Protein AF-A0A436CHT2-F1 (afdb_monomer)

Sequence (76 aa):
MLKNRPVPREPLLDAEIHSEGFRQQREARRSALVEDYVELIADLIEDGNEARQVDIAARLGVAQPTVAKMLTRLCA

Radius of gyration: 20.79 Å; Cα contacts (8 Å, |Δi|>4): 26; chains: 1; bounding box: 63×35×39 Å

Secondary structure (DSSP, 8-state):
----PPP-PPPPPPHHHHHHHHHHHHHHHHHHHHHHHHHHHHHHHHHHS---HHHHHHHHTS-HHHHHHHHHHHT-

Nearest PDB structures (foldseek):
  2ev0-assembly1_B  TM=9.681E-01  e=1.545E-02  Bacillus subtilis
  4hx7-assembly1_A  TM=9.891E-01  e=1.915E-02  Bacillus subtilis subsp. subtilis str. 168
  1on2-assembly1_B  TM=9.891E-01  e=2.210E-02  Bacillus subtilis
  3r60-assembly1_B  TM=9.836E-01  e=2.210E-02  Bacillus subtilis
  4hx7-assembly1_B  TM=9.752E-01  e=2.550E-02  Bacillus subtilis subsp. subtilis str. 168

Solvent-accessible surface area (backbone atoms only — not comparable to full-atom values): 4612 Å² total; per-residue (Å²): 137,85,79,84,71,82,74,84,72,77,79,79,70,58,70,65,61,52,50,50,54,52,48,52,52,52,49,52,54,49,49,54,57,49,50,58,49,51,53,52,42,50,52,31,31,75,76,64,76,48,65,53,55,66,60,53,13,65,74,71,74,48,57,46,72,58,42,53,54,50,53,56,59,75,77,104

Structure (mmCIF, N/CA/C/O backbone):
data_AF-A0A436CHT2-F1
#
_entry.id   AF-A0A436CHT2-F1
#
loop_
_atom_site.group_PDB
_atom_site.id
_atom_site.type_symbol
_atom_site.label_atom_id
_atom_site.label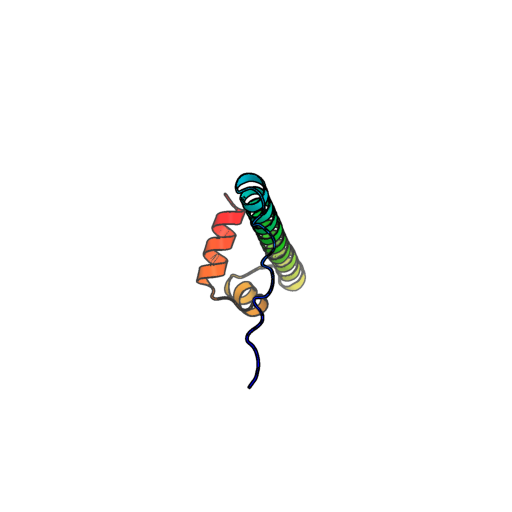_alt_id
_atom_site.label_comp_id
_atom_site.label_asym_id
_atom_site.label_entity_id
_atom_site.label_seq_id
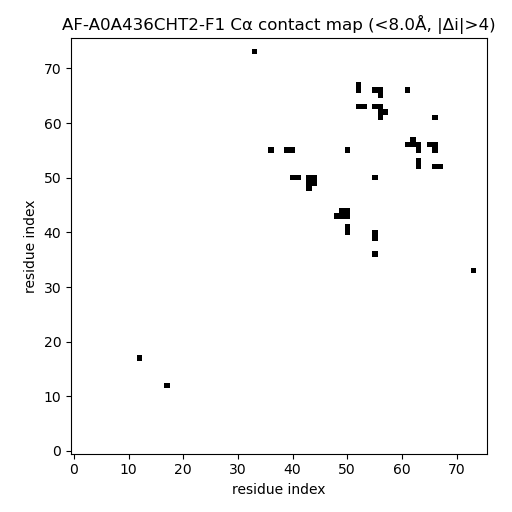_atom_site.pdbx_PDB_ins_code
_atom_site.Cartn_x
_atom_site.Cartn_y
_atom_site.Cartn_z
_atom_site.occupancy
_atom_site.B_iso_or_equiv
_atom_site.auth_seq_id
_atom_site.auth_comp_id
_atom_site.auth_asym_id
_atom_site.auth_atom_id
_atom_site.pdbx_PDB_model_num
ATOM 1 N N . MET A 1 1 ? -46.966 -23.256 10.600 1.00 44.53 1 MET A N 1
ATOM 2 C CA . MET A 1 1 ? -46.765 -21.995 11.351 1.00 44.53 1 MET A CA 1
ATOM 3 C C . MET A 1 1 ? -45.364 -22.000 11.955 1.00 44.53 1 MET A C 1
ATOM 5 O O . MET A 1 1 ? -45.144 -22.699 12.935 1.00 44.53 1 MET A O 1
ATOM 9 N N . LEU A 1 2 ? -44.403 -21.292 11.355 1.00 58.34 2 LEU A N 1
ATOM 10 C CA . LEU A 1 2 ? -43.063 -21.121 11.930 1.00 58.34 2 LEU A CA 1
ATOM 11 C C . LEU A 1 2 ? -43.116 -19.936 12.902 1.00 58.34 2 LEU A C 1
ATOM 13 O O . LEU A 1 2 ? -43.318 -18.798 12.487 1.00 58.34 2 LEU A O 1
ATOM 17 N N . LYS A 1 3 ? -43.013 -20.210 14.208 1.00 65.56 3 LYS A N 1
ATOM 18 C CA . LYS A 1 3 ? -42.946 -19.172 15.244 1.00 65.56 3 LYS A CA 1
ATOM 19 C C . LYS A 1 3 ? -41.624 -18.415 15.092 1.00 65.56 3 LYS A C 1
ATOM 21 O O . LYS A 1 3 ? -40.559 -19.000 15.279 1.00 65.56 3 LYS A O 1
ATOM 26 N N . ASN A 1 4 ? -41.711 -17.126 14.773 1.00 65.44 4 ASN A N 1
ATOM 27 C CA . ASN A 1 4 ? -40.585 -16.199 14.731 1.00 65.44 4 ASN A CA 1
ATOM 28 C C . ASN A 1 4 ? -40.073 -15.982 16.167 1.00 65.44 4 ASN A C 1
ATOM 30 O O . ASN A 1 4 ? -40.593 -15.139 16.897 1.00 65.44 4 ASN A O 1
ATOM 34 N N . ARG A 1 5 ? -39.129 -16.815 16.622 1.00 66.44 5 ARG A N 1
ATOM 35 C CA . ARG A 1 5 ? -38.503 -16.638 17.938 1.00 66.44 5 ARG A CA 1
ATOM 36 C C . ARG A 1 5 ? -37.570 -15.426 17.863 1.00 66.44 5 ARG A C 1
ATOM 38 O O . ARG A 1 5 ? -36.687 -15.436 17.005 1.00 66.44 5 ARG A O 1
ATOM 45 N N . PRO A 1 6 ? -37.730 -14.404 18.721 1.00 68.56 6 PRO A N 1
ATOM 46 C CA . PRO A 1 6 ? -36.761 -13.323 18.790 1.00 68.56 6 PRO A CA 1
ATOM 47 C C . PRO A 1 6 ? -35.426 -13.922 19.231 1.00 68.56 6 PRO A C 1
ATOM 49 O O . PRO A 1 6 ? -35.332 -14.525 20.300 1.00 68.56 6 PRO A O 1
ATOM 52 N N . VAL A 1 7 ? -34.411 -13.807 18.376 1.00 70.69 7 VAL A N 1
ATOM 53 C CA . VAL A 1 7 ? -33.037 -14.139 18.752 1.00 70.69 7 VAL A CA 1
ATOM 54 C C . VAL A 1 7 ? -32.644 -13.126 19.830 1.00 70.69 7 VAL A C 1
ATOM 56 O O . VAL A 1 7 ? -32.762 -11.924 19.562 1.00 70.69 7 VAL A O 1
ATOM 59 N N . PRO A 1 8 ? -32.246 -13.553 21.043 1.00 68.31 8 PRO A N 1
ATOM 60 C CA . PRO A 1 8 ? -31.739 -12.629 22.046 1.00 68.31 8 PRO A CA 1
ATOM 61 C C . PRO A 1 8 ? -30.541 -11.906 21.432 1.00 68.31 8 PRO A C 1
ATOM 63 O O . PRO A 1 8 ? -29.546 -12.540 21.089 1.00 68.31 8 PRO A O 1
ATOM 66 N N . ARG A 1 9 ? -30.666 -10.597 21.204 1.00 72.50 9 ARG A N 1
ATOM 67 C CA . ARG A 1 9 ? -29.515 -9.782 20.826 1.00 72.50 9 ARG A CA 1
ATOM 68 C C . ARG A 1 9 ? -28.749 -9.522 22.106 1.00 72.50 9 ARG A C 1
ATOM 70 O O . ARG A 1 9 ? -29.322 -8.976 23.049 1.00 72.50 9 ARG A O 1
ATOM 77 N N . GLU A 1 10 ? -27.496 -9.950 22.142 1.00 76.94 10 GLU A N 1
ATOM 78 C CA . GLU A 1 10 ? -26.596 -9.569 23.222 1.00 76.94 1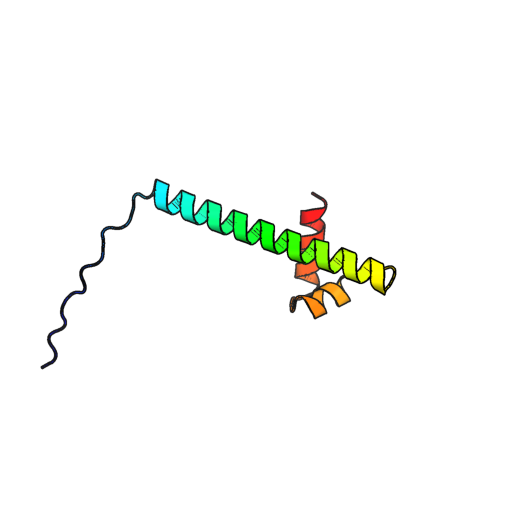0 GLU A CA 1
ATOM 79 C C . GLU A 1 10 ? -26.577 -8.037 23.352 1.00 76.94 10 GLU A C 1
ATOM 81 O O . GLU A 1 10 ? -26.679 -7.334 22.335 1.00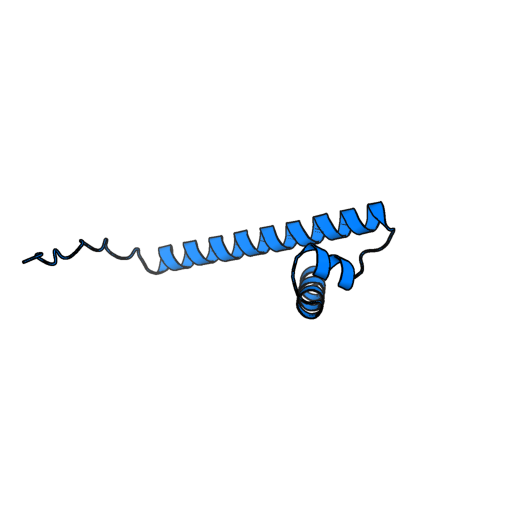 76.94 10 GLU A O 1
ATOM 86 N N . PRO A 1 11 ? -26.512 -7.504 24.585 1.00 79.69 11 PRO A N 1
ATOM 87 C CA . PRO A 1 11 ? -26.383 -6.072 24.791 1.00 79.69 11 PRO A CA 1
ATOM 88 C C . PRO A 1 11 ? -25.165 -5.552 24.028 1.00 79.69 11 PRO A C 1
ATOM 90 O O . PRO A 1 11 ? -24.095 -6.157 24.074 1.00 79.69 11 PRO A O 1
ATOM 93 N N . LEU A 1 12 ? -25.331 -4.430 23.326 1.00 82.88 12 LEU A N 1
ATOM 94 C CA . LEU A 1 12 ? -24.205 -3.736 22.708 1.00 82.88 12 LEU A CA 1
ATOM 95 C C . LEU A 1 12 ? -23.181 -3.396 23.798 1.00 82.88 12 LEU A C 1
ATOM 97 O O . LEU A 1 12 ? -23.565 -2.910 24.863 1.00 82.88 12 LEU A O 1
ATOM 101 N N . LEU A 1 13 ? -21.898 -3.653 23.523 1.00 84.19 13 LEU A N 1
ATOM 102 C CA . LEU A 1 13 ? -20.814 -3.228 24.406 1.00 84.19 13 LEU A CA 1
ATOM 103 C C . LEU A 1 13 ? -20.859 -1.710 24.605 1.00 84.19 13 LEU A C 1
ATOM 105 O O . LEU A 1 13 ? -21.424 -0.970 23.788 1.00 84.19 13 LEU A O 1
ATOM 109 N N . ASP A 1 14 ? -20.218 -1.268 25.684 1.00 91.81 14 ASP A N 1
ATOM 110 C CA . ASP A 1 14 ? -20.034 0.148 25.969 1.00 91.81 14 ASP A CA 1
ATOM 111 C C . ASP A 1 14 ? -19.457 0.878 24.742 1.00 91.81 14 ASP A C 1
ATOM 113 O O . ASP A 1 14 ? -18.602 0.346 24.021 1.00 91.81 14 ASP A O 1
ATOM 117 N N . ALA A 1 15 ? -19.966 2.081 24.474 1.00 91.75 15 ALA A N 1
ATOM 118 C CA . ALA A 1 15 ? -19.622 2.845 23.281 1.00 91.75 15 ALA A CA 1
ATOM 119 C C . ALA A 1 15 ? -18.115 3.123 23.201 1.00 91.75 15 ALA A C 1
ATOM 121 O O . ALA A 1 15 ? -17.554 3.084 22.103 1.00 91.75 15 ALA A O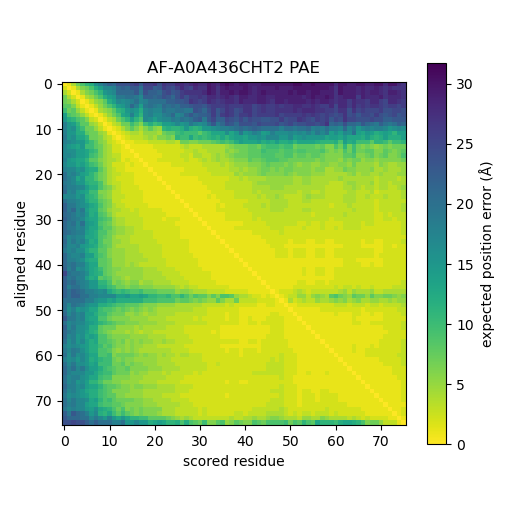 1
ATOM 122 N N . GLU A 1 16 ? -17.464 3.332 24.349 1.00 92.75 16 GLU A N 1
ATOM 123 C CA . GLU A 1 16 ? -16.019 3.544 24.415 1.00 92.75 16 GLU A CA 1
ATOM 124 C C . GLU A 1 16 ? -15.273 2.295 23.925 1.00 92.75 16 GLU A C 1
ATOM 126 O O . GLU A 1 16 ? -14.508 2.375 22.962 1.00 92.75 16 GL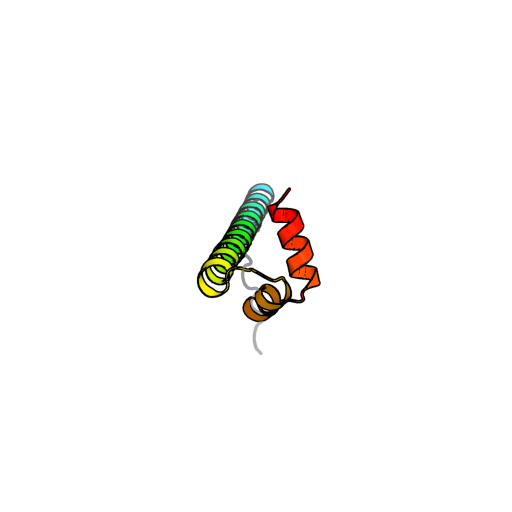U A O 1
ATOM 131 N N . ILE A 1 17 ? -15.603 1.121 24.477 1.00 91.50 17 ILE A N 1
ATOM 132 C CA . ILE A 1 17 ? -14.987 -0.169 24.120 1.00 91.50 17 ILE A CA 1
ATOM 133 C C . ILE A 1 17 ? -15.192 -0.487 22.633 1.00 91.50 17 ILE A C 1
ATOM 135 O O . ILE A 1 17 ? -14.262 -0.914 21.943 1.00 91.50 17 ILE A O 1
ATOM 139 N N . HIS A 1 18 ? -16.393 -0.244 22.101 1.00 91.94 18 HIS A N 1
ATOM 140 C CA . HIS A 1 18 ? -16.643 -0.390 20.667 1.00 91.94 18 HIS A CA 1
ATOM 141 C C . HIS A 1 18 ? -15.754 0.539 19.833 1.00 91.94 18 HIS A C 1
ATOM 143 O O . HIS A 1 18 ? -15.157 0.110 18.840 1.00 91.94 18 HIS A O 1
ATOM 149 N N . SER A 1 19 ? -15.664 1.814 20.215 1.00 93.62 19 SER A N 1
ATOM 150 C CA . SER A 1 19 ? -14.892 2.808 19.471 1.00 93.62 19 SER A CA 1
ATOM 151 C C . SER A 1 19 ? -13.391 2.491 19.462 1.00 93.62 19 SER A C 1
ATOM 153 O O . SER A 1 19 ? -12.751 2.599 18.409 1.00 93.62 19 SER A O 1
ATOM 155 N N . GLU A 1 20 ? -12.851 2.012 20.587 1.00 94.56 20 GLU A N 1
ATOM 156 C CA . GLU A 1 20 ? -11.462 1.579 20.727 1.00 94.56 20 GLU A CA 1
ATOM 157 C C . GLU A 1 20 ? -11.164 0.361 19.855 1.00 94.56 20 GLU A C 1
ATOM 159 O O . GLU A 1 20 ? -10.174 0.362 19.119 1.00 94.56 20 GLU A O 1
ATOM 164 N N . GLY A 1 21 ? -12.051 -0.639 19.856 1.00 92.69 21 GLY A N 1
ATOM 165 C CA . GLY A 1 21 ? -11.927 -1.810 18.990 1.00 92.69 21 GLY A CA 1
ATOM 166 C C . GLY A 1 21 ? -11.910 -1.432 17.507 1.00 92.69 21 GLY A C 1
ATOM 167 O O . GLY A 1 21 ? -11.100 -1.949 16.734 1.00 92.69 21 GLY A O 1
ATOM 168 N N . PHE A 1 22 ? -12.750 -0.480 17.087 1.00 94.50 22 PHE A N 1
ATOM 169 C CA . PHE A 1 22 ? -12.699 0.037 15.718 1.00 94.50 22 PHE A CA 1
ATOM 170 C C . PHE A 1 22 ? -11.426 0.842 15.435 1.00 94.50 22 PHE A C 1
ATOM 172 O O . PHE A 1 22 ? -10.922 0.794 14.312 1.00 94.50 22 PHE A O 1
ATOM 179 N N . ARG A 1 23 ? -10.896 1.590 16.413 1.00 95.88 23 ARG A N 1
ATOM 180 C CA . ARG A 1 23 ? -9.625 2.315 16.264 1.00 95.88 23 ARG A CA 1
ATOM 181 C C . ARG A 1 23 ? -8.474 1.343 16.028 1.00 95.88 23 ARG A C 1
ATOM 183 O O . ARG A 1 23 ? -7.786 1.493 15.023 1.00 95.88 23 ARG A O 1
ATOM 190 N N . GLN A 1 24 ? -8.346 0.318 16.866 1.00 95.62 24 GLN A N 1
ATOM 191 C CA . GLN A 1 24 ? -7.308 -0.706 16.726 1.00 95.62 24 GLN A CA 1
ATOM 192 C C . GLN A 1 24 ? -7.406 -1.432 15.380 1.00 95.62 24 GLN A C 1
ATOM 194 O O . GLN A 1 24 ? -6.405 -1.585 14.691 1.00 95.62 24 GLN A O 1
ATOM 199 N N . GLN A 1 25 ? -8.613 -1.807 14.940 1.00 96.25 25 GLN A N 1
ATOM 200 C CA . GLN A 1 25 ? -8.802 -2.439 13.628 1.00 96.25 25 GLN A CA 1
ATOM 201 C C . GLN A 1 25 ? -8.386 -1.529 12.465 1.00 96.25 25 GLN A C 1
ATOM 203 O O . GLN A 1 25 ? -7.779 -1.993 11.499 1.00 96.25 25 GLN A O 1
ATOM 208 N N . ARG A 1 26 ? -8.694 -0.225 12.535 1.00 95.94 26 ARG A N 1
ATOM 209 C CA . ARG A 1 26 ? -8.257 0.743 11.515 1.00 95.94 26 ARG A CA 1
ATOM 210 C C . ARG A 1 26 ? -6.745 0.932 11.520 1.00 95.94 26 ARG A C 1
ATOM 212 O O . ARG A 1 26 ? -6.166 1.069 10.446 1.00 95.94 26 ARG A O 1
ATOM 219 N N . GLU A 1 27 ? -6.125 0.954 12.695 1.00 95.38 27 GLU A N 1
ATOM 220 C CA . GLU A 1 27 ? -4.672 1.047 12.848 1.00 95.38 27 GLU A CA 1
ATOM 221 C C . GLU A 1 27 ? -3.980 -0.199 12.303 1.00 95.38 27 GLU A C 1
ATOM 223 O O . GLU A 1 27 ? -3.144 -0.066 11.418 1.00 95.38 27 GLU A O 1
ATOM 228 N N . ALA A 1 28 ? -4.403 -1.397 12.710 1.00 95.56 28 ALA A N 1
ATOM 229 C CA . ALA A 1 28 ? -3.858 -2.656 12.208 1.00 95.56 28 ALA A CA 1
ATOM 230 C C . ALA A 1 28 ? -3.991 -2.764 10.682 1.00 95.56 28 ALA A C 1
ATOM 232 O O . ALA A 1 28 ? -3.022 -3.055 9.987 1.00 95.56 28 ALA A O 1
ATOM 233 N N . ARG A 1 29 ? -5.169 -2.432 10.134 1.00 94.75 29 ARG A N 1
ATOM 234 C CA . ARG A 1 29 ? -5.378 -2.399 8.680 1.00 94.75 29 ARG A CA 1
ATOM 235 C C . ARG A 1 29 ? -4.481 -1.371 7.992 1.00 94.75 29 ARG A C 1
ATOM 237 O O . ARG A 1 29 ? -4.029 -1.607 6.877 1.00 94.75 29 ARG A O 1
ATOM 244 N N . ARG A 1 30 ? -4.261 -0.209 8.611 1.00 93.00 30 ARG A N 1
ATOM 245 C CA . ARG A 1 30 ? -3.358 0.813 8.075 1.00 93.00 30 ARG A CA 1
ATOM 246 C C . ARG A 1 30 ? -1.917 0.308 8.065 1.00 93.00 30 ARG A C 1
ATOM 248 O O . ARG A 1 30 ? -1.254 0.550 7.066 1.00 93.00 30 ARG A O 1
ATOM 255 N N . SER A 1 31 ? -1.451 -0.324 9.140 1.00 94.00 31 SER A N 1
ATOM 256 C CA . SER A 1 31 ? -0.087 -0.853 9.232 1.00 94.00 31 SER A CA 1
ATOM 257 C C . SER A 1 31 ? 0.152 -1.936 8.189 1.00 94.00 31 SER A C 1
ATOM 259 O O . SER A 1 31 ? 1.075 -1.787 7.402 1.00 94.00 31 SER A O 1
ATOM 261 N N . ALA A 1 32 ? -0.761 -2.906 8.068 1.00 93.88 32 ALA A N 1
ATOM 262 C CA . ALA A 1 32 ? -0.680 -3.943 7.039 1.00 93.88 32 ALA A CA 1
ATOM 263 C C . ALA A 1 32 ? -0.585 -3.346 5.622 1.00 93.88 32 ALA A C 1
ATOM 265 O O . ALA A 1 32 ? 0.286 -3.706 4.846 1.00 93.88 32 ALA A O 1
ATOM 266 N N . LEU A 1 33 ? -1.410 -2.336 5.308 1.00 93.44 33 LEU A N 1
ATOM 267 C CA . LEU A 1 33 ? -1.324 -1.644 4.017 1.00 93.44 33 LEU A CA 1
ATOM 268 C C . LEU A 1 33 ? 0.003 -0.904 3.804 1.00 93.44 33 LEU A C 1
ATOM 270 O O . LEU A 1 33 ? 0.389 -0.686 2.665 1.00 93.44 33 LEU A O 1
ATOM 274 N N . VAL A 1 34 ? 0.656 -0.417 4.856 1.00 95.38 34 VAL A N 1
ATOM 275 C CA . VAL A 1 34 ? 1.969 0.230 4.727 1.00 95.38 34 VAL A CA 1
ATOM 276 C C . VAL A 1 34 ? 3.047 -0.822 4.484 1.00 95.38 34 VAL A C 1
ATOM 278 O O . VAL A 1 34 ? 3.870 -0.627 3.595 1.00 95.38 34 VAL A O 1
ATOM 281 N N . GLU A 1 35 ? 3.003 -1.920 5.234 1.00 97.06 35 GLU A N 1
ATOM 282 C CA . GLU A 1 35 ? 3.909 -3.064 5.100 1.00 97.06 35 GLU A CA 1
ATOM 283 C C . GLU A 1 35 ? 3.858 -3.629 3.672 1.00 97.06 35 GLU A C 1
ATOM 285 O O . GLU A 1 35 ? 4.886 -3.621 2.999 1.00 97.06 35 GLU A O 1
ATOM 290 N N . ASP A 1 36 ? 2.663 -3.929 3.144 1.00 97.06 36 ASP A N 1
ATOM 291 C CA . ASP A 1 36 ? 2.470 -4.428 1.771 1.00 97.06 36 ASP A CA 1
ATOM 292 C C . ASP A 1 36 ? 3.109 -3.513 0.705 1.00 97.06 36 ASP A C 1
ATOM 294 O O . ASP A 1 36 ? 3.683 -3.973 -0.282 1.00 97.06 36 ASP A O 1
ATOM 298 N N . TYR A 1 37 ? 2.987 -2.189 0.872 1.00 97.56 37 TYR A N 1
ATOM 299 C CA . TYR A 1 37 ? 3.554 -1.231 -0.080 1.00 97.56 37 TYR A CA 1
ATOM 300 C C . TYR A 1 37 ? 5.076 -1.162 0.024 1.00 97.56 37 TYR A C 1
ATOM 302 O O . TYR A 1 37 ? 5.738 -1.063 -1.005 1.00 97.56 37 TYR A O 1
ATOM 310 N N . VAL A 1 38 ? 5.628 -1.164 1.238 1.00 97.31 38 VAL A N 1
ATOM 311 C CA . VAL A 1 38 ? 7.078 -1.073 1.449 1.00 97.31 38 VAL A CA 1
ATOM 312 C C . VAL A 1 38 ? 7.773 -2.338 0.956 1.00 97.31 38 VAL A C 1
ATOM 314 O O . VAL A 1 38 ? 8.772 -2.216 0.250 1.00 97.31 38 VAL A O 1
ATOM 317 N N . GLU A 1 39 ? 7.223 -3.516 1.256 1.00 97.94 39 GLU A N 1
ATOM 318 C CA . GLU A 1 39 ? 7.739 -4.798 0.764 1.00 97.94 39 GLU A CA 1
ATOM 319 C C . GLU A 1 39 ? 7.737 -4.833 -0.765 1.00 97.94 39 GLU A C 1
ATOM 321 O O . GLU A 1 39 ? 8.778 -5.027 -1.384 1.00 97.94 39 GLU A O 1
ATOM 326 N N . LEU A 1 40 ? 6.609 -4.499 -1.400 1.00 98.25 40 LEU A N 1
ATOM 327 C CA . LEU A 1 40 ? 6.533 -4.504 -2.859 1.00 98.25 40 LEU A CA 1
ATOM 328 C C . LEU A 1 40 ? 7.459 -3.467 -3.520 1.00 98.25 40 LEU A C 1
ATOM 330 O O . LEU A 1 40 ? 7.992 -3.706 -4.603 1.00 98.25 40 LEU A O 1
ATOM 334 N N . ILE A 1 41 ? 7.626 -2.288 -2.916 1.00 97.81 41 ILE A N 1
ATOM 335 C CA . ILE A 1 41 ? 8.561 -1.278 -3.429 1.00 97.81 41 ILE A CA 1
ATOM 336 C C . ILE A 1 41 ? 9.995 -1.807 -3.357 1.00 97.81 41 ILE A C 1
ATOM 338 O O . ILE A 1 41 ? 10.743 -1.601 -4.313 1.00 97.81 41 ILE A O 1
ATOM 342 N N . ALA A 1 42 ? 10.366 -2.479 -2.264 1.00 98.25 42 ALA A N 1
ATOM 343 C CA . ALA A 1 42 ? 11.677 -3.102 -2.127 1.00 98.25 42 ALA A CA 1
ATOM 344 C C . ALA A 1 42 ? 11.888 -4.177 -3.204 1.00 98.25 42 ALA A C 1
ATOM 346 O O . ALA A 1 42 ? 12.847 -4.065 -3.962 1.00 98.25 42 ALA A O 1
ATOM 347 N N . ASP A 1 43 ? 10.944 -5.108 -3.366 1.00 98.25 43 ASP A N 1
ATOM 348 C CA . ASP A 1 43 ? 11.014 -6.172 -4.377 1.00 98.25 43 ASP A CA 1
ATOM 349 C C . ASP A 1 43 ? 11.178 -5.610 -5.801 1.00 98.25 43 ASP A C 1
ATOM 351 O O . ASP A 1 43 ? 12.009 -6.069 -6.581 1.00 98.25 43 ASP A O 1
ATOM 355 N N . LEU A 1 44 ? 10.419 -4.564 -6.155 1.00 98.12 44 LEU A N 1
ATOM 356 C CA . LEU A 1 44 ? 10.521 -3.927 -7.473 1.00 98.12 44 LEU A CA 1
ATOM 357 C C . LEU A 1 44 ? 11.878 -3.243 -7.695 1.00 98.12 44 LEU A C 1
ATOM 359 O O . LEU A 1 44 ? 12.406 -3.262 -8.809 1.00 98.12 44 LEU A O 1
ATOM 363 N N . ILE A 1 45 ? 12.445 -2.634 -6.651 1.00 98.00 45 ILE A N 1
ATOM 364 C CA . ILE A 1 45 ? 13.774 -2.020 -6.717 1.00 98.00 45 ILE A CA 1
ATOM 365 C C . ILE A 1 45 ? 14.853 -3.099 -6.846 1.00 98.00 45 ILE A C 1
ATOM 367 O O . ILE A 1 45 ? 15.770 -2.922 -7.643 1.00 98.00 45 ILE A O 1
ATOM 371 N N . GLU A 1 46 ? 14.743 -4.207 -6.115 1.00 98.12 46 GLU A N 1
ATOM 372 C CA . GLU A 1 46 ? 15.697 -5.318 -6.184 1.00 98.12 46 GLU A CA 1
ATOM 373 C C . GLU A 1 46 ? 15.669 -6.023 -7.548 1.00 98.12 46 GLU A C 1
ATOM 375 O O . GLU A 1 46 ? 16.726 -6.285 -8.125 1.00 98.12 46 GLU A O 1
ATOM 380 N N . ASP A 1 47 ? 14.480 -6.256 -8.108 1.00 96.38 47 ASP A N 1
ATOM 381 C CA . ASP A 1 47 ? 14.314 -6.945 -9.392 1.00 96.38 47 ASP A CA 1
ATOM 382 C C . ASP A 1 47 ? 14.603 -6.045 -10.607 1.00 96.38 47 ASP A C 1
ATOM 384 O O . ASP A 1 47 ? 15.116 -6.506 -11.631 1.00 96.38 47 ASP A O 1
ATOM 388 N N . GLY A 1 48 ? 14.222 -4.765 -10.538 1.00 91.31 48 GLY A N 1
ATOM 389 C CA . GLY A 1 48 ? 14.138 -3.872 -11.700 1.00 91.31 48 GLY A CA 1
ATOM 390 C C . GLY A 1 48 ? 14.937 -2.574 -11.601 1.00 91.31 48 GLY A C 1
ATOM 391 O O . GLY A 1 48 ? 14.934 -1.800 -12.557 1.00 91.31 48 GLY A O 1
ATOM 392 N N . ASN A 1 49 ? 15.611 -2.310 -10.475 1.00 94.44 49 ASN A N 1
ATOM 393 C CA . ASN A 1 49 ? 16.238 -1.025 -10.120 1.00 94.44 49 ASN A CA 1
ATOM 394 C C . ASN A 1 49 ? 15.273 0.178 -10.065 1.00 94.44 49 ASN A C 1
ATOM 396 O O . ASN A 1 49 ? 15.716 1.319 -9.915 1.00 94.44 49 ASN A O 1
ATOM 400 N N . GLU A 1 50 ? 13.960 -0.037 -10.173 1.00 96.69 50 GLU A N 1
ATOM 401 C CA . GLU A 1 50 ? 12.950 1.015 -10.082 1.00 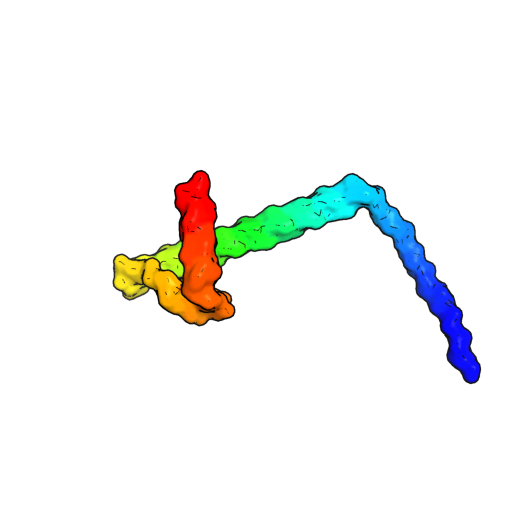96.69 50 GLU A CA 1
ATOM 402 C C . GLU A 1 50 ? 11.587 0.467 -9.639 1.00 96.69 50 GLU A C 1
ATOM 404 O O . GLU A 1 50 ? 11.174 -0.617 -10.036 1.00 96.69 50 GLU A O 1
ATOM 409 N N . ALA A 1 51 ? 10.839 1.262 -8.870 1.00 97.75 51 ALA A N 1
ATOM 410 C CA . ALA A 1 51 ? 9.456 0.966 -8.503 1.00 97.75 51 ALA A CA 1
ATOM 411 C C . ALA A 1 51 ? 8.514 2.009 -9.120 1.00 97.75 51 ALA A C 1
ATOM 413 O O . ALA A 1 51 ? 8.335 3.110 -8.589 1.00 97.75 51 ALA A O 1
ATOM 414 N N . ARG A 1 52 ? 7.900 1.686 -10.266 1.00 97.69 52 ARG A N 1
ATOM 415 C CA . ARG A 1 52 ? 6.955 2.598 -10.928 1.00 97.69 52 ARG A CA 1
ATOM 416 C C . ARG A 1 52 ? 5.546 2.413 -10.379 1.00 97.69 52 ARG A C 1
ATOM 418 O O . ARG A 1 52 ? 5.087 1.305 -10.123 1.00 97.69 52 ARG A O 1
ATOM 425 N N . GLN A 1 53 ? 4.794 3.512 -10.294 1.00 97.94 53 GLN A N 1
ATOM 426 C CA . GLN A 1 53 ? 3.413 3.481 -9.793 1.00 97.94 53 GLN A CA 1
ATOM 427 C C . GLN A 1 53 ? 2.488 2.559 -10.600 1.00 97.94 53 GLN A C 1
ATOM 429 O O . GLN A 1 53 ? 1.546 2.012 -10.035 1.00 97.94 53 GLN A O 1
ATOM 434 N N . VAL A 1 54 ? 2.732 2.407 -11.906 1.00 97.88 54 VAL A N 1
ATOM 435 C CA . VAL A 1 54 ? 1.951 1.508 -12.772 1.00 97.88 54 VAL A CA 1
ATOM 436 C C . VAL A 1 54 ? 2.160 0.038 -12.407 1.00 97.88 54 VAL A C 1
ATOM 438 O O . VAL A 1 54 ? 1.192 -0.718 -12.386 1.00 97.88 54 VAL A O 1
ATOM 441 N N . ASP A 1 55 ? 3.382 -0.341 -12.032 1.00 97.88 55 ASP A N 1
ATOM 442 C CA . ASP A 1 55 ? 3.728 -1.713 -11.655 1.00 97.88 55 ASP A CA 1
ATOM 443 C C . ASP A 1 55 ? 3.184 -2.041 -10.262 1.00 97.88 55 ASP A C 1
ATOM 445 O O . ASP A 1 55 ? 2.583 -3.095 -10.053 1.00 97.88 55 ASP A O 1
ATOM 449 N N . ILE A 1 56 ? 3.286 -1.086 -9.330 1.00 97.94 56 ILE A N 1
ATOM 450 C CA . ILE A 1 56 ? 2.679 -1.187 -7.995 1.00 97.94 56 ILE A CA 1
ATOM 451 C C . ILE A 1 56 ? 1.154 -1.337 -8.109 1.00 97.94 56 ILE A C 1
ATOM 453 O O . ILE A 1 56 ? 0.557 -2.207 -7.478 1.00 97.94 56 ILE A O 1
ATOM 457 N N . ALA A 1 57 ? 0.515 -0.514 -8.945 1.00 98.12 57 ALA A N 1
ATOM 458 C CA . ALA A 1 57 ? -0.928 -0.550 -9.168 1.00 98.12 57 ALA A CA 1
ATOM 459 C C . ALA A 1 57 ? -1.389 -1.906 -9.722 1.00 98.12 57 ALA A C 1
ATOM 461 O O . ALA A 1 57 ? -2.346 -2.489 -9.207 1.00 98.12 57 ALA A O 1
ATOM 462 N N . ALA A 1 58 ? -0.678 -2.426 -10.728 1.00 98.06 58 ALA A N 1
ATOM 463 C CA . ALA A 1 58 ? -0.970 -3.722 -11.329 1.00 98.06 58 ALA A CA 1
ATOM 464 C C . ALA A 1 58 ? -0.848 -4.872 -10.316 1.00 98.06 58 ALA A C 1
ATOM 466 O O . ALA A 1 58 ? -1.706 -5.753 -10.286 1.00 98.06 58 ALA A O 1
ATOM 467 N N . ARG A 1 59 ? 0.181 -4.845 -9.462 1.00 97.31 59 ARG A N 1
ATOM 468 C CA . ARG A 1 59 ? 0.454 -5.905 -8.480 1.00 97.31 59 ARG A CA 1
ATOM 469 C C . ARG A 1 59 ? -0.484 -5.881 -7.276 1.00 97.31 59 ARG A C 1
ATOM 471 O O . ARG A 1 59 ? -0.885 -6.940 -6.809 1.00 97.31 59 ARG A O 1
ATOM 478 N N . LEU A 1 60 ? -0.885 -4.697 -6.816 1.00 96.38 60 LEU A N 1
ATOM 479 C CA . LEU A 1 60 ? -1.828 -4.543 -5.700 1.00 96.38 60 LEU A CA 1
ATOM 480 C C . LEU A 1 60 ? -3.302 -4.562 -6.135 1.00 96.38 60 LEU A C 1
ATOM 482 O O . LEU A 1 60 ? -4.193 -4.482 -5.291 1.00 96.38 60 LEU A O 1
ATOM 486 N N . GLY A 1 61 ? -3.586 -4.634 -7.440 1.00 97.19 61 GLY A N 1
ATOM 487 C CA . GLY A 1 61 ? -4.955 -4.650 -7.962 1.00 97.19 61 GLY A CA 1
ATOM 488 C C . GLY A 1 61 ? -5.714 -3.341 -7.722 1.00 97.19 61 GLY A C 1
ATOM 489 O O . GLY A 1 61 ? -6.930 -3.349 -7.526 1.00 97.19 61 GLY A O 1
ATOM 490 N N . VAL A 1 62 ? -5.009 -2.208 -7.714 1.00 97.44 62 VAL A N 1
ATOM 491 C CA . VAL A 1 62 ? -5.588 -0.877 -7.482 1.00 97.44 62 VAL A CA 1
ATOM 492 C C . VAL A 1 62 ? -5.327 0.054 -8.659 1.00 97.44 62 VAL A C 1
ATOM 494 O O . VAL A 1 62 ? -4.470 -0.186 -9.500 1.00 97.44 62 VAL A O 1
ATOM 497 N N . ALA A 1 63 ? -6.056 1.166 -8.720 1.00 98.06 63 ALA A N 1
ATOM 498 C CA . ALA A 1 63 ? -5.786 2.200 -9.709 1.00 98.06 63 ALA A CA 1
ATOM 499 C C . ALA A 1 63 ? -4.525 3.007 -9.345 1.00 98.06 63 ALA A C 1
ATOM 501 O O . ALA A 1 63 ? -4.274 3.296 -8.174 1.00 98.06 63 ALA A O 1
ATOM 502 N N . GLN A 1 64 ? -3.782 3.469 -10.352 1.00 97.31 64 GLN A N 1
ATOM 503 C CA . GLN A 1 64 ? -2.577 4.287 -10.162 1.00 97.31 64 GLN A CA 1
ATOM 504 C C . GLN A 1 64 ? -2.791 5.540 -9.279 1.00 97.31 64 GLN A C 1
ATOM 506 O O . GLN A 1 64 ? -1.946 5.802 -8.424 1.00 97.31 64 GLN A O 1
ATOM 511 N N . PRO A 1 65 ? -3.918 6.286 -9.360 1.00 97.88 65 PRO A N 1
ATOM 512 C CA . PRO A 1 65 ? -4.165 7.405 -8.445 1.00 97.88 65 PRO A CA 1
ATOM 513 C C . PRO A 1 65 ? -4.247 6.997 -6.964 1.00 97.88 65 PRO A C 1
ATOM 515 O O . PRO A 1 65 ? -3.954 7.810 -6.088 1.00 97.88 65 PRO A O 1
ATOM 518 N N . THR A 1 66 ? -4.644 5.754 -6.665 1.00 97.44 66 THR A N 1
ATOM 519 C CA . THR A 1 66 ? -4.628 5.202 -5.300 1.00 97.44 66 THR A CA 1
ATOM 520 C C . THR A 1 66 ? -3.194 5.025 -4.815 1.00 97.44 66 THR A C 1
ATOM 522 O O . THR A 1 66 ? -2.882 5.430 -3.696 1.00 97.44 66 THR A O 1
ATOM 525 N N . VAL A 1 67 ? -2.316 4.504 -5.678 1.00 97.81 67 VAL A N 1
ATOM 526 C CA . VAL A 1 67 ? -0.882 4.372 -5.389 1.00 97.81 67 VAL A CA 1
ATOM 527 C C . VAL A 1 67 ? -0.260 5.739 -5.138 1.00 97.81 67 VAL A C 1
ATOM 529 O O . VAL A 1 67 ? 0.383 5.924 -4.112 1.00 97.81 67 VAL A O 1
ATOM 532 N N . ALA A 1 68 ? -0.510 6.724 -6.008 1.00 97.19 68 ALA A N 1
ATOM 533 C CA . ALA A 1 68 ? 0.017 8.080 -5.845 1.00 97.19 68 ALA A CA 1
ATOM 534 C C . ALA A 1 68 ? -0.333 8.675 -4.470 1.00 97.19 68 ALA A C 1
ATOM 536 O O . ALA A 1 68 ? 0.543 9.178 -3.769 1.00 97.19 68 ALA A O 1
ATOM 537 N N . LYS A 1 69 ? -1.599 8.549 -4.045 1.00 96.62 69 LYS A N 1
ATOM 538 C CA . LYS A 1 69 ? -2.049 8.997 -2.717 1.00 96.62 69 LYS A CA 1
ATOM 539 C C . LYS A 1 69 ? -1.350 8.254 -1.578 1.00 96.62 69 LYS A C 1
ATOM 541 O O . LYS A 1 69 ? -1.011 8.884 -0.578 1.00 96.62 69 LYS A O 1
ATOM 546 N N . MET A 1 70 ? -1.146 6.940 -1.704 1.00 95.69 70 MET A N 1
ATOM 547 C CA . MET A 1 70 ? -0.425 6.179 -0.681 1.00 95.69 70 MET A CA 1
ATOM 548 C C . MET A 1 70 ? 1.049 6.564 -0.610 1.00 95.69 70 MET A C 1
ATOM 550 O O . MET A 1 70 ? 1.543 6.763 0.492 1.00 95.69 70 MET A O 1
ATOM 554 N N . LEU A 1 71 ? 1.725 6.776 -1.739 1.00 95.94 71 LEU A N 1
ATOM 555 C CA . LEU A 1 71 ? 3.111 7.252 -1.742 1.00 95.94 71 LEU A CA 1
ATOM 556 C C . LEU A 1 71 ? 3.237 8.622 -1.067 1.00 95.94 71 LEU A C 1
ATOM 558 O O . LEU A 1 71 ? 4.098 8.800 -0.213 1.00 95.94 71 LEU A O 1
ATOM 562 N N . THR A 1 72 ? 2.331 9.565 -1.356 1.00 96.25 72 THR A N 1
ATOM 563 C CA . THR A 1 72 ? 2.299 10.855 -0.642 1.00 96.25 72 THR A CA 1
ATOM 564 C C . THR A 1 72 ? 2.155 10.668 0.868 1.00 96.25 72 THR A C 1
ATOM 566 O O . THR A 1 72 ? 2.788 11.384 1.634 1.00 96.25 72 THR A O 1
ATOM 569 N N . ARG A 1 73 ? 1.343 9.700 1.304 1.00 93.69 73 ARG A N 1
ATOM 570 C CA . ARG A 1 73 ? 1.148 9.394 2.724 1.00 93.69 73 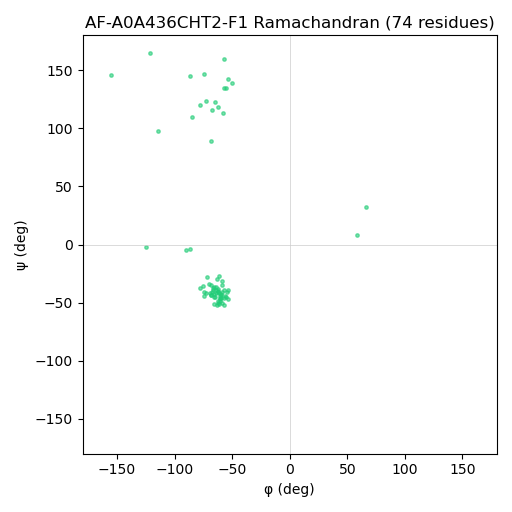ARG A CA 1
ATOM 571 C C . ARG A 1 73 ? 2.374 8.752 3.375 1.00 93.69 73 ARG A C 1
ATOM 573 O O . ARG A 1 73 ? 2.582 8.976 4.557 1.00 93.69 73 ARG A O 1
ATOM 580 N N . LEU A 1 74 ? 3.132 7.936 2.645 1.00 92.12 74 LEU A N 1
ATOM 581 C CA . LEU A 1 74 ? 4.347 7.288 3.154 1.00 92.12 74 LEU A CA 1
ATOM 582 C C . LEU A 1 74 ? 5.500 8.281 3.343 1.00 92.12 74 LEU A C 1
ATOM 584 O O . LEU A 1 74 ? 6.355 8.062 4.192 1.00 92.12 74 LEU A O 1
ATOM 588 N N . CYS A 1 75 ? 5.519 9.365 2.566 1.00 91.00 75 CYS A N 1
ATOM 589 C CA . CYS A 1 75 ? 6.530 10.418 2.669 1.00 91.00 75 CYS A CA 1
ATOM 590 C C . CYS A 1 75 ? 6.170 11.552 3.648 1.00 91.00 75 CYS A C 1
ATOM 592 O O . CYS A 1 75 ? 6.975 12.469 3.802 1.00 91.00 75 CYS A O 1
ATOM 594 N N . ALA A 1 76 ? 4.968 11.534 4.234 1.00 80.50 76 ALA A N 1
ATOM 595 C CA . ALA A 1 76 ? 4.466 12.560 5.153 1.00 80.50 76 ALA A CA 1
ATOM 596 C C . ALA A 1 76 ? 4.747 12.196 6.614 1.00 80.50 76 ALA A C 1
ATOM 598 O O . ALA A 1 76 ? 5.120 13.119 7.370 1.00 80.50 76 ALA A O 1
#

Mean predicted aligned error: 7.26 Å

pLDDT: mean 91.18, std 11.02, range [44.53, 98.25]

Foldseek 3Di:
DDPPDPDPDDDDPDPVVVV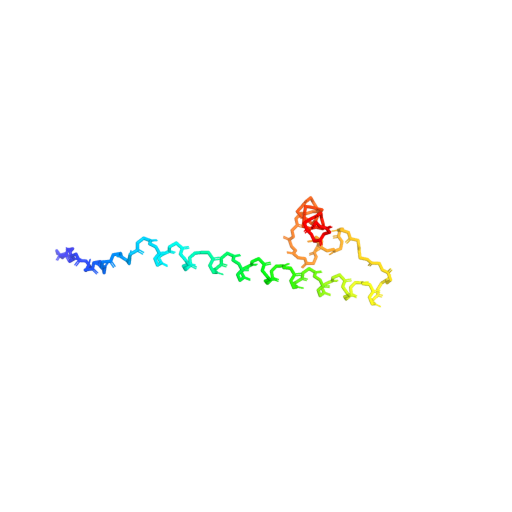VVVVVVVVVVVVVVLVLQVVVQVVCCVVPVGDDLVVSCVVVVHDSVVSVVVVVVVVD